Protein AF-A0A8J2NRY0-F1 (afdb_monomer)

Foldseek 3Di:
DDWDDQLPLDDPPDDGWGKDWDAFPDDDDPQPPDHAIEIETEDAALVVDDPVSVLCSQLVVPGQKYKYKHQYHDDDPVNPSPPPDPPDPPDSDMDIWMYHNHGTDPDDDRNVRRHVVVVLVVVCVVVVDCPSDPPDPDD

pLDDT: mean 74.27, std 20.14, range [30.81, 97.81]

Secondary structure (DSSP, 8-state):
--B----TTS-TTSPPPPEEEEEES--STT-TT-SEEEEEEE-SBGGGS-HHHHHHHHHHHTSSEEEEEESBSS--TT---PPTTSS--S----EEEEE-SSSEES--HHHHHHHHHHHHHHHHHHHT-SSS-------

Sequence (139 aa):
MRTIIENQFLKKSEKPFPTFVVDAFTTGDNLAYTGNPAGVVFMNYDDEIPDETKQKIATSVKLSQTAFVAWDWTKPEDGDCREPGVDDRKTLKRTIRWYSPTHEFNLCGHATVGSVKSLLKYYQDKTNTNDLVVENIEF

Structure (mmCIF, N/CA/C/O backbone):
data_AF-A0A8J2NRY0-F1
#
_entry.id   AF-A0A8J2NRY0-F1
#
loop_
_atom_site.group_PDB
_atom_site.id
_atom_site.type_symbol
_atom_site.label_atom_id
_atom_site.label_alt_id
_atom_site.label_comp_id
_atom_site.label_asym_id
_atom_site.label_entity_id
_atom_site.label_seq_id
_atom_site.pdbx_PDB_ins_code
_atom_site.Cartn_x
_atom_site.Cartn_y
_atom_site.Cartn_z
_atom_site.occupancy
_atom_site.B_iso_or_equiv
_atom_site.auth_seq_id
_atom_site.auth_comp_id
_atom_site.auth_asym_id
_atom_site.auth_atom_id
_atom_site.pdbx_PDB_model_num
ATOM 1 N N . MET A 1 1 ? -5.527 5.623 -17.067 1.00 38.38 1 MET A N 1
ATOM 2 C CA . MET A 1 1 ? -5.670 5.108 -15.686 1.00 38.38 1 MET A CA 1
ATOM 3 C C . MET A 1 1 ? -6.917 4.237 -15.631 1.00 38.38 1 MET A C 1
ATOM 5 O O . MET A 1 1 ? -7.974 4.721 -16.017 1.00 38.38 1 MET A O 1
ATOM 9 N N . ARG A 1 2 ? -6.805 2.955 -15.266 1.00 30.81 2 ARG A N 1
ATOM 10 C CA . ARG A 1 2 ? -7.981 2.098 -15.039 1.00 30.81 2 ARG A CA 1
ATOM 11 C C . ARG A 1 2 ? -8.347 2.188 -13.561 1.00 30.81 2 ARG A C 1
ATOM 13 O O . ARG A 1 2 ? -7.503 1.910 -12.717 1.00 30.81 2 ARG A O 1
ATOM 20 N N . THR A 1 3 ? -9.578 2.582 -13.272 1.00 37.00 3 THR A N 1
ATOM 21 C CA . THR A 1 3 ? -10.137 2.573 -11.919 1.00 37.00 3 THR A CA 1
ATOM 22 C C . THR A 1 3 ? -11.090 1.387 -11.822 1.00 37.00 3 THR A C 1
ATOM 24 O O . THR A 1 3 ? -11.834 1.134 -12.767 1.00 37.00 3 THR A O 1
ATOM 27 N N . ILE A 1 4 ? -11.089 0.727 -10.661 1.00 35.97 4 ILE A N 1
ATOM 28 C CA . ILE A 1 4 ? -11.959 -0.386 -10.241 1.00 35.97 4 ILE A CA 1
ATOM 29 C C . ILE A 1 4 ? -11.418 -1.782 -10.608 1.00 35.97 4 ILE A C 1
ATOM 31 O O . ILE A 1 4 ? -11.680 -2.332 -11.674 1.00 35.97 4 ILE A O 1
ATOM 35 N N . ILE A 1 5 ? -10.710 -2.385 -9.648 1.00 41.41 5 ILE A N 1
ATOM 36 C CA . ILE A 1 5 ? -10.763 -3.832 -9.410 1.00 41.41 5 ILE A CA 1
ATOM 37 C C . ILE A 1 5 ? -11.719 -3.998 -8.226 1.00 41.41 5 ILE A C 1
ATOM 39 O O . ILE A 1 5 ? -11.434 -3.500 -7.138 1.00 41.41 5 ILE A O 1
ATOM 43 N N . GLU A 1 6 ? -12.868 -4.643 -8.430 1.00 41.97 6 GLU A N 1
ATOM 44 C CA . GLU A 1 6 ? -13.727 -5.042 -7.314 1.00 41.97 6 GLU A 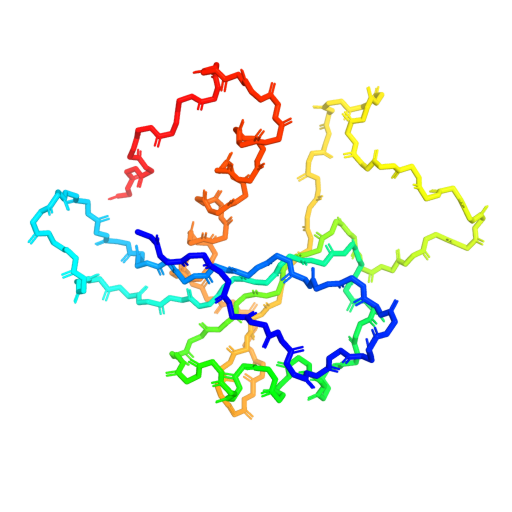CA 1
ATOM 45 C C . GLU A 1 6 ? -12.969 -6.070 -6.471 1.00 41.97 6 GLU A C 1
ATOM 47 O O . GLU A 1 6 ? -12.618 -7.157 -6.934 1.00 41.97 6 GLU A O 1
ATOM 52 N N . ASN A 1 7 ? -12.649 -5.688 -5.237 1.00 47.56 7 ASN A N 1
ATOM 53 C CA . ASN A 1 7 ? -11.840 -6.502 -4.353 1.00 47.56 7 ASN A CA 1
ATOM 54 C C . ASN A 1 7 ? -12.691 -7.664 -3.807 1.00 47.56 7 ASN A C 1
ATOM 56 O O . ASN A 1 7 ? -13.514 -7.477 -2.913 1.00 47.56 7 ASN A O 1
ATOM 60 N N . GLN A 1 8 ? -12.495 -8.868 -4.356 1.00 45.38 8 GLN A N 1
ATOM 61 C CA . GLN A 1 8 ? -13.243 -10.087 -4.003 1.00 45.38 8 GLN A CA 1
ATOM 62 C C . GLN A 1 8 ? -13.043 -10.543 -2.544 1.00 45.38 8 GLN A C 1
ATOM 64 O O . GLN A 1 8 ? -13.698 -11.484 -2.100 1.00 45.38 8 GLN A O 1
ATOM 69 N N . PHE A 1 9 ? -12.138 -9.897 -1.803 1.00 47.12 9 PHE A N 1
ATOM 70 C CA . PHE A 1 9 ? -11.822 -10.217 -0.412 1.00 47.12 9 PHE A CA 1
ATOM 71 C C . PHE A 1 9 ? -12.676 -9.461 0.616 1.00 47.12 9 PHE A C 1
ATOM 73 O O . PHE A 1 9 ? -12.563 -9.735 1.809 1.00 47.12 9 PHE A O 1
ATOM 80 N N . LEU A 1 10 ? -13.540 -8.540 0.181 1.00 48.59 10 LEU A N 1
ATOM 81 C CA . LEU A 1 10 ? -14.473 -7.838 1.063 1.00 48.59 10 LEU A CA 1
ATOM 82 C C . LEU A 1 10 ? -15.783 -8.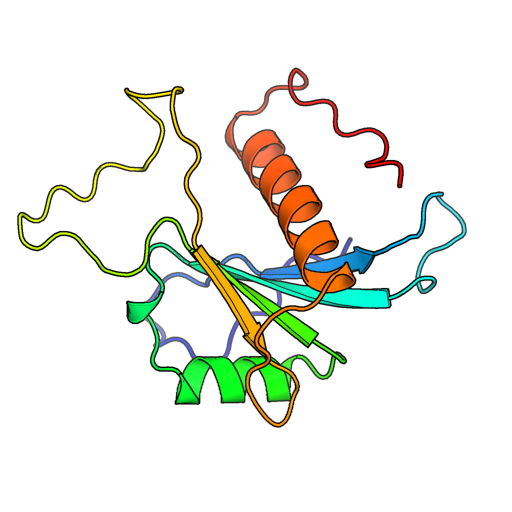608 1.209 1.00 48.59 10 LEU A C 1
ATOM 84 O O . LEU A 1 10 ? -16.292 -9.198 0.251 1.00 48.59 10 LEU A O 1
ATOM 88 N N . LYS A 1 11 ? -16.367 -8.589 2.414 1.00 47.72 11 LYS A N 1
ATOM 89 C CA . LYS A 1 11 ? -17.721 -9.124 2.599 1.00 47.72 11 LYS A CA 1
ATOM 90 C C . LYS A 1 11 ? -18.686 -8.303 1.744 1.00 47.72 11 LYS A C 1
ATOM 92 O O . LYS A 1 11 ? -18.549 -7.093 1.632 1.00 47.72 11 LYS A O 1
ATOM 97 N N . LYS A 1 12 ? -19.724 -8.947 1.201 1.00 43.19 12 LYS A N 1
ATOM 98 C CA . LYS A 1 12 ? -20.729 -8.340 0.300 1.00 43.19 12 LYS A CA 1
ATOM 99 C C . LYS A 1 12 ? -21.435 -7.085 0.871 1.00 43.19 12 LYS A C 1
ATOM 101 O O . LYS A 1 12 ? -22.111 -6.385 0.127 1.00 43.19 12 LYS A O 1
ATOM 106 N N . SER A 1 13 ? -21.308 -6.825 2.176 1.00 37.75 13 SER A N 1
ATOM 107 C CA . SER A 1 13 ? -21.852 -5.671 2.906 1.00 37.75 13 SER A CA 1
ATOM 108 C C . SER A 1 13 ? -20.847 -4.538 3.173 1.00 37.75 13 SER A C 1
ATOM 110 O O . SER A 1 13 ? -21.248 -3.498 3.691 1.00 37.75 13 SER A O 1
ATOM 112 N N . GLU A 1 14 ? -19.558 -4.723 2.885 1.00 57.53 14 GLU A N 1
ATOM 113 C CA . GLU A 1 14 ? -18.502 -3.735 3.135 1.00 57.53 14 GLU A CA 1
ATOM 114 C C . GLU A 1 14 ? -18.227 -2.909 1.875 1.00 57.53 14 GLU A C 1
ATOM 116 O O . GLU A 1 14 ? -18.248 -3.417 0.752 1.00 57.53 14 GLU A O 1
ATOM 121 N N . LYS A 1 15 ? -17.991 -1.603 2.048 1.00 58.91 15 LYS A N 1
ATOM 122 C CA . LYS A 1 15 ? -17.664 -0.721 0.923 1.00 58.91 15 LYS A CA 1
ATOM 123 C C . LYS A 1 15 ? -16.300 -1.116 0.335 1.00 58.91 15 LYS A C 1
ATOM 125 O O . LYS A 1 15 ? -15.369 -1.336 1.107 1.00 58.91 15 LYS A O 1
ATOM 130 N N . PRO A 1 16 ? -16.150 -1.154 -1.003 1.00 70.12 16 PRO A N 1
ATOM 131 C CA . PRO A 1 16 ? -14.877 -1.467 -1.636 1.00 70.12 16 PRO A CA 1
ATOM 132 C C . PRO A 1 16 ? -13.800 -0.431 -1.298 1.00 70.12 16 PRO A C 1
ATOM 134 O O . PRO A 1 16 ? -14.052 0.772 -1.371 1.00 70.12 16 PRO A O 1
ATOM 137 N N . PHE A 1 17 ? -12.590 -0.895 -0.970 1.00 81.81 17 PHE A N 1
ATOM 138 C CA . PHE A 1 17 ? -11.427 -0.026 -0.788 1.00 81.81 17 PHE A CA 1
ATOM 139 C C . PHE A 1 17 ? -11.016 0.611 -2.125 1.00 81.81 17 PHE A C 1
ATOM 141 O O . PHE A 1 17 ? -10.785 -0.124 -3.097 1.00 81.81 17 PHE A O 1
ATOM 148 N N . PRO A 1 18 ? -10.890 1.952 -2.212 1.00 84.44 18 PRO A N 1
ATOM 149 C CA . PRO A 1 18 ? -10.396 2.605 -3.417 1.00 84.44 18 PRO A CA 1
ATOM 150 C C . PRO A 1 18 ? -9.026 2.048 -3.805 1.00 84.44 18 PRO A C 1
ATOM 152 O O . PRO A 1 18 ? -8.092 2.069 -3.007 1.00 84.44 18 PRO A O 1
ATOM 155 N N . THR A 1 19 ? -8.921 1.535 -5.029 1.00 83.81 19 THR A N 1
ATOM 156 C CA . THR A 1 19 ? -7.727 0.836 -5.511 1.00 83.81 19 THR A CA 1
ATOM 157 C C . THR A 1 19 ? -7.278 1.404 -6.849 1.00 83.81 19 THR A C 1
ATOM 159 O O . THR A 1 19 ? -8.094 1.611 -7.752 1.00 83.81 19 THR A O 1
ATOM 162 N N . PHE A 1 20 ? -5.973 1.622 -6.978 1.00 85.19 20 PHE A N 1
ATOM 163 C CA . PHE A 1 20 ? -5.327 2.195 -8.151 1.00 85.19 20 PHE A CA 1
ATOM 164 C C . PHE A 1 20 ? -4.169 1.308 -8.606 1.00 85.19 20 PHE A C 1
ATOM 166 O O . PHE A 1 20 ? -3.500 0.671 -7.794 1.00 85.19 20 PHE A O 1
ATOM 173 N N . VAL A 1 21 ? -3.914 1.306 -9.913 1.00 86.75 21 VAL A N 1
ATOM 174 C CA . VAL A 1 21 ? -2.644 0.851 -10.486 1.00 86.75 21 VAL A CA 1
ATOM 175 C C . VAL A 1 21 ? -1.952 2.075 -11.058 1.00 86.75 21 VAL A C 1
ATOM 177 O O . VAL A 1 21 ? -2.545 2.799 -11.865 1.00 86.75 21 VAL A O 1
ATOM 180 N N . VAL A 1 22 ? -0.726 2.319 -10.605 1.00 84.94 22 VAL A N 1
ATOM 181 C CA . VAL A 1 22 ? 0.069 3.479 -11.006 1.00 84.94 22 VAL A CA 1
ATOM 182 C C . VAL A 1 22 ? 1.425 3.022 -11.501 1.00 84.94 22 VAL A C 1
ATOM 184 O O . VAL A 1 22 ? 2.133 2.307 -10.798 1.00 84.94 22 VAL A O 1
ATOM 187 N N . ASP A 1 23 ? 1.790 3.491 -12.686 1.00 86.12 23 ASP A N 1
ATOM 188 C CA . ASP A 1 23 ? 3.135 3.358 -13.220 1.00 86.12 23 ASP A CA 1
ATOM 189 C C . ASP A 1 23 ? 3.998 4.498 -12.668 1.00 86.12 23 ASP A C 1
ATOM 191 O O . ASP A 1 23 ? 3.756 5.675 -12.944 1.00 86.12 23 ASP A O 1
ATOM 195 N N . ALA A 1 24 ? 4.973 4.166 -11.824 1.00 86.12 24 ALA A N 1
ATOM 196 C CA . ALA A 1 24 ? 5.908 5.141 -11.271 1.00 86.12 24 ALA A CA 1
ATOM 197 C C . ALA A 1 24 ? 7.097 5.381 -12.213 1.00 86.12 24 ALA A C 1
ATOM 199 O O . ALA A 1 24 ? 7.481 4.493 -12.976 1.00 86.12 24 ALA A O 1
ATOM 200 N N . PHE A 1 25 ? 7.725 6.556 -12.085 1.00 84.25 25 PHE A N 1
ATOM 201 C CA . PHE A 1 25 ? 8.896 6.983 -12.867 1.00 84.25 25 PHE A CA 1
ATOM 202 C C . PHE A 1 25 ? 8.657 7.028 -14.386 1.00 84.25 25 PHE A C 1
ATOM 204 O O . PHE A 1 25 ? 9.551 6.730 -15.175 1.00 84.25 25 PHE A O 1
ATOM 211 N N . THR A 1 26 ? 7.441 7.390 -14.799 1.00 79.88 26 THR A N 1
ATOM 212 C CA . THR A 1 26 ? 7.090 7.622 -16.204 1.00 79.88 26 THR A CA 1
ATOM 213 C C . THR A 1 26 ? 6.162 8.829 -16.342 1.00 79.88 26 THR A C 1
ATOM 215 O O . THR A 1 26 ? 5.323 9.077 -15.470 1.00 79.88 26 THR A O 1
ATOM 218 N N . THR A 1 27 ? 6.319 9.595 -17.423 1.00 67.00 27 THR A N 1
ATOM 219 C CA . THR A 1 27 ? 5.507 10.777 -17.747 1.00 67.00 27 THR A CA 1
ATOM 220 C C . THR A 1 27 ? 5.274 10.863 -19.261 1.00 67.00 27 THR A C 1
ATOM 222 O O . THR A 1 27 ? 6.209 10.739 -20.045 1.00 67.00 27 THR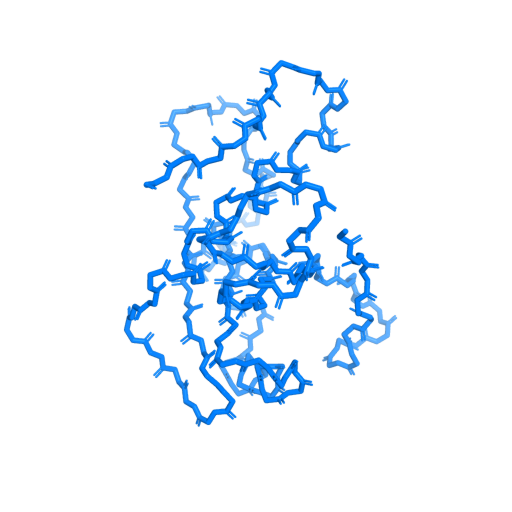 A O 1
ATOM 225 N N . GLY A 1 28 ? 4.025 11.081 -19.695 1.00 61.50 28 GLY A N 1
ATOM 226 C CA . GLY A 1 28 ? 3.678 11.360 -21.099 1.00 61.50 28 GLY A CA 1
ATOM 227 C C . GLY A 1 28 ? 2.603 10.452 -21.712 1.00 61.50 28 GLY A C 1
ATOM 228 O O . GLY A 1 28 ? 2.462 9.280 -21.363 1.00 61.50 28 GLY A O 1
ATOM 229 N N . ASP A 1 29 ? 1.863 11.001 -22.677 1.00 58.81 29 ASP A N 1
ATOM 230 C CA . ASP A 1 29 ? 0.654 10.392 -23.261 1.00 58.81 29 ASP A CA 1
ATOM 231 C C . ASP A 1 29 ? 0.927 9.138 -24.119 1.00 58.81 29 ASP A C 1
ATOM 233 O O . ASP A 1 29 ? 0.027 8.333 -24.353 1.00 58.81 29 ASP A O 1
ATOM 237 N N . ASN A 1 30 ? 2.182 8.933 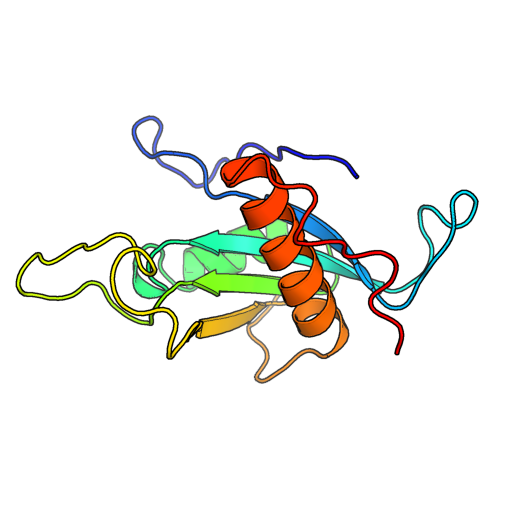-24.537 1.00 56.00 30 ASN A N 1
ATOM 238 C CA . ASN A 1 30 ? 2.627 7.808 -25.374 1.00 56.00 30 ASN A CA 1
ATOM 239 C C . ASN A 1 30 ? 3.461 6.757 -24.617 1.00 56.00 30 ASN A C 1
ATOM 241 O O . ASN A 1 30 ? 4.042 5.871 -25.242 1.00 56.00 30 ASN A O 1
ATOM 245 N N . LEU A 1 31 ? 3.537 6.848 -23.286 1.00 57.72 31 LEU A N 1
ATOM 246 C CA . LEU A 1 31 ? 4.358 5.972 -22.440 1.00 57.72 31 LEU A CA 1
ATOM 247 C C . LEU A 1 31 ? 3.530 5.069 -21.514 1.00 57.72 31 LEU A C 1
ATOM 249 O O . LEU A 1 31 ? 4.055 4.528 -20.538 1.00 57.72 31 LEU A O 1
ATOM 253 N N . ALA A 1 32 ? 2.245 4.868 -21.827 1.00 57.69 32 ALA A N 1
ATOM 254 C CA . ALA A 1 32 ? 1.439 3.848 -21.163 1.00 57.69 32 ALA A CA 1
ATOM 255 C C . ALA A 1 32 ? 2.200 2.509 -21.164 1.00 57.69 32 ALA A C 1
ATOM 257 O O . ALA A 1 32 ? 2.764 2.126 -22.189 1.00 57.69 32 ALA A O 1
ATOM 258 N N . TYR A 1 33 ? 2.212 1.810 -20.023 1.00 62.28 33 TYR A N 1
ATOM 259 C CA . TYR A 1 33 ? 2.940 0.547 -19.819 1.00 62.28 33 TYR A CA 1
ATOM 260 C C . TYR A 1 33 ? 4.475 0.657 -19.734 1.00 62.28 33 TYR A C 1
ATOM 262 O O . TYR A 1 33 ? 5.173 -0.339 -19.929 1.00 62.28 33 TYR A O 1
ATOM 270 N N . THR A 1 34 ? 5.015 1.838 -19.431 1.00 73.38 34 THR A N 1
ATOM 271 C CA . THR A 1 34 ? 6.435 2.015 -19.070 1.00 73.38 34 THR A CA 1
ATOM 272 C C . THR A 1 34 ? 6.587 2.379 -17.591 1.00 73.38 34 THR A C 1
ATOM 274 O O . THR A 1 34 ? 5.609 2.706 -16.930 1.00 73.38 34 THR A O 1
ATOM 277 N N . GLY A 1 35 ? 7.809 2.327 -17.055 1.00 83.19 35 GLY A N 1
ATOM 278 C CA . GLY A 1 35 ? 8.065 2.576 -15.634 1.00 83.19 35 GLY A CA 1
ATOM 279 C C . GLY A 1 35 ? 7.818 1.344 -14.760 1.00 83.19 35 GLY A C 1
ATOM 280 O O . GLY A 1 35 ? 7.911 0.209 -15.228 1.00 83.19 35 GLY A O 1
ATOM 281 N N . ASN A 1 36 ? 7.544 1.575 -13.474 1.00 87.62 36 ASN A N 1
ATOM 282 C CA . ASN A 1 36 ? 7.367 0.516 -12.478 1.00 87.62 36 ASN A CA 1
ATOM 283 C C . ASN A 1 36 ? 5.929 0.508 -11.936 1.00 87.62 36 ASN A C 1
ATOM 285 O O . ASN A 1 36 ? 5.601 1.367 -11.107 1.00 87.62 36 ASN A O 1
ATOM 289 N N . PRO A 1 37 ? 5.078 -0.445 -12.359 1.00 88.94 37 PRO A N 1
ATOM 290 C CA . PRO A 1 37 ? 3.703 -0.521 -11.892 1.00 88.94 37 PRO A CA 1
ATOM 291 C C . PRO A 1 37 ? 3.640 -0.882 -10.406 1.00 88.94 37 PRO A C 1
ATOM 293 O O . PRO A 1 37 ? 4.334 -1.781 -9.927 1.00 88.94 37 PRO A O 1
ATOM 296 N N . ALA A 1 38 ? 2.754 -0.212 -9.679 1.00 89.69 38 ALA A N 1
ATOM 297 C CA . ALA A 1 38 ? 2.431 -0.516 -8.294 1.00 89.69 38 ALA A CA 1
ATOM 298 C C . ALA A 1 38 ? 0.917 -0.495 -8.070 1.00 89.69 38 ALA A C 1
ATOM 300 O O . ALA A 1 38 ? 0.204 0.366 -8.595 1.00 89.69 38 ALA A O 1
ATOM 301 N N . GLY A 1 39 ? 0.436 -1.436 -7.259 1.00 90.94 39 GLY A N 1
ATOM 302 C CA . GLY A 1 39 ? -0.910 -1.370 -6.699 1.00 90.94 39 GLY A CA 1
ATOM 303 C C . GLY A 1 39 ? -0.944 -0.380 -5.537 1.00 90.94 39 GLY A C 1
ATOM 304 O O . GLY A 1 39 ? 0.005 -0.317 -4.757 1.00 90.94 39 GLY A O 1
ATOM 305 N N . VAL A 1 40 ? -2.026 0.377 -5.393 1.00 91.31 40 VAL A N 1
ATOM 306 C CA . VAL A 1 40 ? -2.263 1.264 -4.246 1.00 91.31 40 VAL A CA 1
ATOM 307 C C . VAL A 1 40 ? -3.683 1.037 -3.750 1.00 91.31 40 VAL A C 1
ATOM 309 O O . VAL A 1 40 ? -4.627 1.185 -4.524 1.00 91.31 40 VAL A O 1
ATOM 312 N N . VAL A 1 41 ? -3.838 0.690 -2.476 1.00 91.69 41 VAL A N 1
ATOM 313 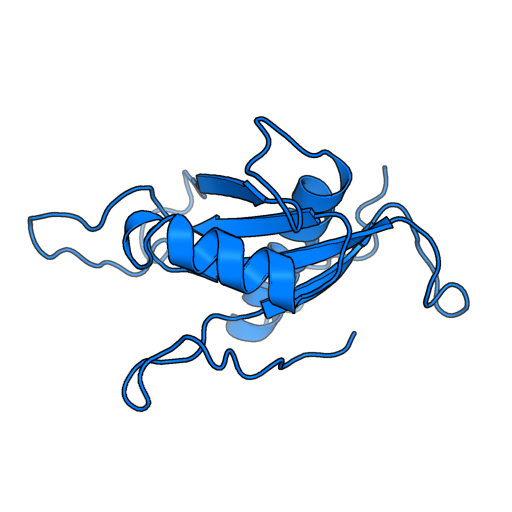C CA . VAL A 1 41 ? -5.127 0.437 -1.820 1.00 91.69 41 VAL A CA 1
ATOM 314 C C . VAL A 1 41 ? -5.305 1.447 -0.693 1.00 91.69 41 VAL A C 1
ATOM 316 O O . VAL A 1 41 ? -4.460 1.521 0.197 1.00 91.69 41 VAL A O 1
ATOM 319 N N . PHE A 1 42 ? -6.397 2.211 -0.715 1.00 89.81 42 PHE A N 1
ATOM 320 C CA . PHE A 1 42 ? -6.744 3.137 0.362 1.00 89.81 42 PHE A CA 1
ATOM 321 C C . PHE A 1 42 ? -7.721 2.509 1.349 1.00 89.81 42 PHE A C 1
ATOM 323 O O . PHE A 1 42 ? -8.760 1.987 0.952 1.00 89.81 42 PHE A O 1
ATOM 330 N N . MET A 1 43 ? -7.407 2.629 2.634 1.00 89.19 43 MET A N 1
ATOM 331 C CA . MET A 1 43 ? -8.202 2.132 3.763 1.00 89.19 43 MET A CA 1
ATOM 332 C C . MET A 1 43 ? -8.417 3.266 4.764 1.00 89.19 43 MET A C 1
ATOM 334 O O . MET A 1 43 ? -7.726 4.292 4.667 1.00 89.19 43 MET A O 1
ATOM 338 N N . ASN A 1 44 ? -9.342 3.123 5.723 1.00 85.50 44 ASN A N 1
ATOM 339 C CA . ASN A 1 44 ? -9.407 4.141 6.769 1.00 85.50 44 ASN A CA 1
ATOM 340 C C . ASN A 1 44 ? -8.349 3.905 7.842 1.00 85.50 44 ASN A C 1
ATOM 342 O O . ASN A 1 44 ? -7.607 4.831 8.165 1.00 85.50 44 ASN A O 1
ATOM 346 N N . TYR A 1 45 ? -8.231 2.669 8.318 1.00 88.81 45 TYR A N 1
ATOM 347 C CA . TYR A 1 45 ? -7.239 2.268 9.316 1.00 88.81 45 TYR A CA 1
ATOM 348 C C . TYR A 1 45 ? -6.483 1.023 8.840 1.00 88.81 45 TYR A C 1
ATOM 350 O O . TYR A 1 45 ? -7.033 0.215 8.089 1.00 88.81 45 TYR A O 1
ATOM 358 N N . ASP A 1 46 ? -5.211 0.878 9.222 1.00 91.75 46 ASP A N 1
ATOM 359 C CA . ASP A 1 46 ? -4.406 -0.286 8.813 1.00 91.75 46 ASP A CA 1
ATOM 360 C C . ASP A 1 46 ? -4.974 -1.599 9.370 1.00 91.75 46 ASP A C 1
ATOM 362 O O . ASP A 1 46 ? -4.952 -2.627 8.691 1.00 91.75 46 ASP A O 1
ATOM 366 N N . ASP A 1 47 ? -5.523 -1.558 10.581 1.00 90.25 47 ASP A N 1
ATOM 367 C CA . ASP A 1 47 ? -6.117 -2.706 11.264 1.00 90.25 47 ASP A CA 1
ATOM 368 C C . ASP A 1 47 ? -7.518 -3.100 10.757 1.00 90.25 47 ASP A C 1
ATOM 370 O O . ASP A 1 47 ? -8.040 -4.134 11.179 1.00 90.25 47 ASP A O 1
ATOM 374 N N . GLU A 1 48 ? -8.110 -2.356 9.808 1.00 88.19 48 GLU A N 1
ATOM 375 C CA . GLU A 1 48 ? -9.404 -2.720 9.202 1.00 88.19 48 GLU A CA 1
ATOM 376 C C . GLU A 1 48 ? -9.343 -4.068 8.477 1.00 88.19 48 GLU A C 1
ATOM 378 O O . GLU A 1 48 ? -10.351 -4.777 8.407 1.00 88.19 48 GLU A O 1
ATOM 383 N N . ILE A 1 49 ? -8.170 -4.437 7.947 1.00 90.00 49 ILE A N 1
ATOM 384 C CA . ILE A 1 49 ? -7.933 -5.765 7.382 1.00 90.00 49 ILE A CA 1
ATOM 385 C C . ILE A 1 49 ? -6.675 -6.420 7.967 1.00 90.00 49 ILE A C 1
ATOM 387 O O . ILE A 1 49 ? -5.627 -5.776 8.073 1.00 90.00 49 ILE A O 1
ATOM 391 N N . PRO A 1 50 ? -6.735 -7.729 8.284 1.00 93.88 50 PRO A N 1
ATOM 392 C CA . PRO A 1 50 ? -5.569 -8.475 8.737 1.00 93.88 50 PRO A CA 1
ATOM 393 C C . PRO A 1 50 ? -4.459 -8.528 7.686 1.00 93.88 50 PRO A C 1
ATOM 395 O O . PRO A 1 50 ? -4.719 -8.533 6.480 1.00 93.88 50 PRO A O 1
ATOM 398 N N . ASP A 1 51 ? -3.223 -8.695 8.147 1.00 95.62 51 ASP A N 1
ATOM 399 C CA . ASP A 1 51 ? -2.037 -8.785 7.286 1.00 95.62 51 ASP A CA 1
ATOM 400 C C . ASP A 1 51 ? -2.105 -9.956 6.299 1.00 95.62 51 ASP A C 1
ATOM 402 O O . ASP A 1 51 ? -1.687 -9.831 5.150 1.00 95.62 51 ASP A O 1
ATOM 406 N N . GLU A 1 52 ? -2.729 -11.070 6.687 1.00 95.50 52 GLU A N 1
ATOM 407 C CA . GLU A 1 52 ? -2.988 -12.193 5.778 1.00 95.50 52 GLU A CA 1
ATOM 408 C C . GLU A 1 52 ? -3.883 -11.775 4.597 1.00 95.50 52 GLU A C 1
ATOM 410 O O . GLU A 1 52 ? -3.664 -12.185 3.455 1.00 95.50 52 GLU A O 1
ATOM 415 N N . THR A 1 53 ? -4.881 -10.927 4.850 1.00 93.31 53 THR A N 1
ATOM 416 C CA . THR A 1 53 ? -5.764 -10.392 3.808 1.00 93.31 53 THR A CA 1
ATOM 417 C C . THR A 1 53 ? -5.014 -9.401 2.923 1.00 93.31 53 THR A C 1
ATOM 419 O O . THR A 1 53 ? -5.134 -9.488 1.700 1.00 93.31 53 THR A O 1
ATOM 422 N N . LYS A 1 54 ? -4.181 -8.522 3.502 1.00 94.56 54 LYS A N 1
ATOM 423 C CA . LYS A 1 54 ? -3.285 -7.633 2.734 1.00 94.56 54 LYS A CA 1
ATOM 424 C C . LYS A 1 54 ? -2.377 -8.445 1.806 1.00 94.56 54 LYS A C 1
ATOM 426 O O . LYS A 1 54 ? -2.281 -8.147 0.615 1.00 94.56 54 LYS A O 1
ATOM 431 N N . GLN A 1 55 ? -1.799 -9.534 2.312 1.00 96.38 55 GLN A N 1
ATOM 432 C CA . GLN A 1 55 ? -0.959 -10.434 1.529 1.00 96.38 55 GLN A CA 1
ATOM 433 C C . GLN A 1 55 ? -1.737 -11.100 0.386 1.00 96.38 55 GLN A C 1
ATOM 435 O O . GLN A 1 55 ? -1.275 -11.068 -0.753 1.00 96.38 55 GLN A O 1
ATOM 440 N N . LYS A 1 56 ? -2.936 -11.640 0.649 1.00 93.06 56 LYS A N 1
ATOM 441 C CA . LYS A 1 56 ? -3.801 -12.237 -0.391 1.00 93.06 56 LYS A CA 1
ATOM 442 C C . LYS A 1 56 ? -4.167 -11.231 -1.481 1.00 93.06 56 LYS A C 1
ATOM 444 O O . LYS A 1 56 ? -4.123 -11.570 -2.666 1.00 93.06 56 LYS A O 1
ATOM 449 N N . ILE A 1 57 ? -4.474 -9.992 -1.095 1.00 89.19 57 ILE A N 1
ATOM 450 C CA . ILE A 1 57 ? -4.731 -8.899 -2.037 1.00 89.19 57 ILE A CA 1
ATOM 451 C C . ILE A 1 57 ? -3.480 -8.644 -2.885 1.00 89.19 57 ILE A C 1
ATOM 453 O O . ILE A 1 57 ? -3.579 -8.697 -4.111 1.00 89.19 57 ILE A O 1
ATOM 457 N N . ALA A 1 58 ? -2.307 -8.457 -2.276 1.00 91.50 58 ALA A N 1
ATOM 458 C CA . ALA A 1 58 ? -1.058 -8.212 -3.002 1.00 91.50 58 ALA A CA 1
ATOM 459 C C . ALA A 1 58 ? -0.708 -9.352 -3.978 1.00 91.50 58 ALA A C 1
ATOM 461 O O . ALA A 1 58 ? -0.307 -9.098 -5.116 1.00 91.50 58 ALA A O 1
ATOM 462 N N . THR A 1 59 ? -0.939 -10.608 -3.585 1.00 89.81 59 THR A N 1
ATOM 463 C CA . THR A 1 59 ? -0.798 -11.773 -4.471 1.00 89.81 59 THR A CA 1
ATOM 464 C C . THR A 1 59 ? -1.778 -11.719 -5.648 1.00 89.81 59 THR A C 1
ATOM 466 O O . THR A 1 59 ? -1.402 -12.016 -6.783 1.00 89.81 59 THR A O 1
ATOM 469 N N . SER A 1 60 ? -3.030 -11.317 -5.408 1.00 85.94 60 SER A N 1
ATOM 470 C CA . SER A 1 60 ? -4.077 -11.252 -6.440 1.00 85.94 60 SER A CA 1
ATOM 471 C C . SER A 1 60 ? -3.880 -10.119 -7.454 1.00 85.94 60 SER A C 1
ATOM 473 O O . SER A 1 60 ? -4.215 -10.290 -8.627 1.00 85.94 60 SER A O 1
ATOM 475 N N . VAL A 1 61 ? -3.297 -8.994 -7.018 1.00 81.62 61 VAL A N 1
ATOM 476 C CA . VAL A 1 61 ? -2.995 -7.824 -7.858 1.00 81.62 61 VAL A CA 1
ATOM 477 C C . VAL A 1 61 ? -1.916 -8.157 -8.898 1.00 81.62 61 VAL A C 1
ATOM 479 O O . VAL A 1 61 ? -1.914 -7.565 -9.975 1.00 81.62 61 VAL A O 1
ATOM 482 N N . LYS A 1 62 ? -1.048 -9.147 -8.623 1.00 86.00 62 LYS A N 1
ATOM 483 C CA . LYS A 1 62 ? -0.009 -9.662 -9.543 1.00 86.00 62 LYS A CA 1
ATOM 484 C C . LYS A 1 62 ? 0.956 -8.587 -10.063 1.00 86.00 62 LYS A C 1
ATOM 486 O O . LYS A 1 62 ? 1.491 -8.706 -11.162 1.00 86.00 62 LYS A O 1
ATOM 491 N N . LEU A 1 63 ? 1.194 -7.555 -9.259 1.00 87.69 63 LEU A N 1
ATOM 492 C CA . LEU A 1 63 ? 2.240 -6.560 -9.481 1.00 87.69 63 LEU A CA 1
ATOM 493 C C . LEU A 1 63 ? 3.423 -6.841 -8.560 1.00 87.69 63 LEU A C 1
ATOM 495 O O . LEU A 1 63 ? 3.296 -7.582 -7.585 1.00 87.69 63 LEU A O 1
ATOM 499 N N . SER A 1 64 ? 4.576 -6.247 -8.860 1.00 90.06 64 SER A N 1
ATOM 500 C CA . SER A 1 64 ? 5.778 -6.441 -8.052 1.00 90.06 64 SER A CA 1
ATOM 501 C C . SER A 1 64 ? 5.558 -5.982 -6.605 1.00 90.06 64 SER A C 1
ATOM 503 O O . SER A 1 64 ? 6.002 -6.659 -5.675 1.00 90.06 64 SER A O 1
ATOM 505 N N . GLN A 1 65 ? 4.831 -4.873 -6.408 1.00 94.56 65 GLN A N 1
ATOM 506 C CA . GLN A 1 65 ? 4.462 -4.353 -5.093 1.00 94.56 65 GLN A CA 1
ATOM 507 C C . GLN A 1 65 ? 3.062 -3.726 -5.081 1.00 94.56 65 GLN A C 1
ATOM 509 O O . GLN A 1 65 ? 2.600 -3.130 -6.056 1.00 94.56 65 GLN A O 1
ATOM 514 N N . THR A 1 66 ? 2.412 -3.838 -3.926 1.00 94.81 66 THR A N 1
ATOM 515 C CA . THR A 1 66 ? 1.156 -3.179 -3.566 1.00 94.81 66 THR A CA 1
ATOM 516 C C . THR A 1 66 ? 1.369 -2.386 -2.278 1.00 94.81 66 THR A C 1
ATOM 518 O O . THR A 1 66 ? 1.838 -2.937 -1.283 1.00 94.81 66 THR A O 1
ATOM 521 N N . ALA A 1 67 ? 1.043 -1.096 -2.297 1.00 96.50 67 ALA A N 1
ATOM 522 C CA . ALA A 1 67 ? 1.021 -0.235 -1.125 1.00 96.50 67 ALA A CA 1
ATOM 523 C C . ALA A 1 67 ? -0.386 -0.189 -0.519 1.00 96.50 67 ALA A C 1
ATOM 525 O O . ALA A 1 67 ? -1.365 0.071 -1.219 1.00 96.50 67 ALA A O 1
ATOM 526 N N . PHE A 1 68 ? -0.471 -0.395 0.787 1.00 95.38 68 PHE A N 1
ATOM 527 C CA . PHE A 1 68 ? -1.678 -0.192 1.578 1.00 95.38 68 PHE A CA 1
ATOM 528 C C . PHE A 1 68 ? -1.523 1.122 2.326 1.00 95.38 68 PHE A C 1
ATOM 530 O O . PHE A 1 68 ? -0.617 1.247 3.145 1.00 95.38 68 PHE A O 1
ATOM 537 N N . VAL A 1 69 ? -2.364 2.102 2.004 1.00 93.50 69 VAL A N 1
ATOM 538 C CA . VAL A 1 69 ? -2.310 3.454 2.560 1.00 93.50 69 VAL A CA 1
ATOM 539 C C . VAL A 1 69 ? -3.541 3.675 3.425 1.00 93.50 69 VAL A C 1
ATOM 541 O O . VAL A 1 69 ? -4.665 3.640 2.922 1.00 93.50 69 VAL A O 1
ATOM 544 N N . ALA A 1 70 ? -3.339 3.944 4.709 1.00 91.12 70 ALA A N 1
ATOM 545 C CA . ALA A 1 70 ? -4.422 4.243 5.638 1.00 91.12 70 ALA A CA 1
ATOM 546 C C . ALA A 1 70 ? -4.262 5.634 6.260 1.00 91.12 70 ALA A C 1
ATOM 548 O O . ALA A 1 70 ? -3.226 6.296 6.121 1.00 91.12 70 ALA A O 1
ATOM 549 N N . TRP A 1 71 ? -5.327 6.141 6.881 1.00 85.00 71 TRP A N 1
ATOM 550 C CA . TRP A 1 71 ? -5.261 7.408 7.611 1.00 85.00 71 TRP A CA 1
ATOM 551 C C . TRP A 1 71 ? -4.449 7.273 8.889 1.00 85.00 71 TRP A C 1
ATOM 553 O O . TRP A 1 71 ? -3.577 8.098 9.144 1.00 85.00 71 TRP A O 1
ATOM 563 N N . ASP A 1 72 ? -4.693 6.211 9.648 1.00 86.38 72 ASP A N 1
ATOM 564 C CA . ASP A 1 72 ? -3.895 5.871 10.819 1.00 86.38 72 ASP A CA 1
ATOM 565 C C . ASP A 1 72 ? -3.733 4.351 10.953 1.00 86.38 72 ASP A C 1
ATOM 567 O O . ASP A 1 72 ? -4.230 3.575 10.133 1.00 86.38 72 ASP A O 1
ATOM 571 N N . TRP A 1 73 ? -2.994 3.921 11.971 1.00 88.19 73 TRP A N 1
ATOM 572 C CA . TRP A 1 73 ? -2.760 2.509 12.258 1.00 88.19 73 TRP A CA 1
ATOM 573 C C . TRP A 1 73 ? -4.023 1.814 12.756 1.00 88.19 73 TRP A C 1
ATOM 575 O O . TRP A 1 73 ? -4.352 0.739 12.267 1.00 88.19 73 TRP A O 1
ATOM 585 N N . THR A 1 74 ? -4.726 2.441 13.699 1.00 85.12 74 THR A N 1
ATOM 586 C CA . THR A 1 74 ? -5.862 1.835 14.395 1.00 85.12 74 THR A CA 1
ATOM 587 C C . THR A 1 74 ? -7.029 2.797 14.508 1.00 85.12 74 THR A C 1
ATOM 589 O O . THR A 1 74 ? -6.851 4.018 14.610 1.00 85.12 74 THR A O 1
ATOM 592 N N . LYS A 1 75 ? -8.240 2.243 14.532 1.00 80.88 75 LYS A N 1
ATOM 593 C CA . LYS A 1 75 ? -9.447 3.019 14.819 1.00 80.88 75 LYS A CA 1
ATOM 594 C C . LYS A 1 75 ? -9.406 3.579 16.256 1.00 80.88 75 LYS A C 1
ATOM 596 O O . LYS A 1 75 ? -9.058 2.832 17.169 1.00 80.88 75 LYS A O 1
ATOM 601 N N . PRO A 1 76 ? -9.786 4.851 16.495 1.00 77.62 76 PRO A N 1
ATOM 602 C CA . PRO A 1 76 ? -9.906 5.389 17.849 1.00 77.62 76 PRO A CA 1
ATOM 603 C C . PRO A 1 76 ? -10.939 4.618 18.684 1.00 77.62 76 PRO A C 1
ATOM 605 O O . PRO A 1 76 ? -12.035 4.327 18.198 1.00 77.62 76 PRO A O 1
ATOM 608 N N . GLU A 1 77 ? -10.612 4.341 19.949 1.00 75.19 77 GLU A N 1
ATOM 609 C CA . GLU A 1 77 ? -11.500 3.636 20.889 1.00 75.19 77 GLU A CA 1
ATOM 610 C C . GLU A 1 77 ? -12.771 4.440 21.196 1.00 75.19 77 GLU A C 1
ATOM 612 O O . GLU A 1 77 ? -13.867 3.883 21.249 1.00 75.19 77 GLU A O 1
ATOM 617 N N . ASP A 1 78 ? -12.640 5.766 21.286 1.00 73.75 78 ASP A N 1
ATOM 618 C CA . ASP A 1 78 ? -13.723 6.688 21.655 1.00 73.75 78 ASP A CA 1
ATOM 619 C C . ASP A 1 78 ? -14.781 6.872 20.551 1.00 73.75 78 ASP A C 1
ATOM 621 O O . ASP A 1 78 ? -15.727 7.645 20.700 1.00 73.75 78 ASP A O 1
ATOM 625 N N . GLY A 1 79 ? -14.630 6.192 19.409 1.00 60.47 79 GLY A N 1
ATOM 626 C CA . GLY A 1 79 ? -15.585 6.264 18.304 1.00 60.47 79 GLY A CA 1
ATOM 627 C C . GLY A 1 79 ? -15.623 7.619 17.593 1.00 60.47 79 GLY A C 1
ATOM 628 O O . GLY A 1 79 ? -16.457 7.801 16.704 1.00 60.47 79 GLY A O 1
ATOM 629 N N . ASP A 1 80 ? -14.708 8.535 17.925 1.00 62.91 80 ASP A N 1
ATOM 630 C CA . ASP A 1 80 ? -14.481 9.801 17.229 1.00 62.91 80 ASP A CA 1
ATOM 631 C C . ASP A 1 80 ? -13.848 9.530 15.856 1.00 62.91 80 ASP A C 1
ATOM 633 O O . ASP A 1 80 ? -12.678 9.790 15.582 1.00 62.91 80 ASP A O 1
ATOM 637 N N . CYS A 1 81 ? -14.645 8.922 14.980 1.00 56.72 81 CYS A N 1
ATOM 638 C CA . CYS A 1 81 ? -14.296 8.555 13.617 1.00 56.72 81 CYS A CA 1
ATOM 639 C C . CYS A 1 81 ? -14.355 9.798 12.721 1.00 56.72 81 CYS A C 1
ATOM 641 O O . CYS A 1 81 ? -14.955 9.731 11.644 1.00 56.72 81 CYS A O 1
ATOM 643 N N . ARG A 1 82 ? -13.833 10.954 13.175 1.00 56.53 82 ARG A N 1
ATOM 644 C CA . ARG A 1 82 ? -13.827 12.166 12.342 1.00 56.53 82 ARG A CA 1
ATOM 645 C C . ARG A 1 82 ? -13.193 11.786 11.025 1.00 56.53 82 ARG A C 1
ATOM 647 O O . ARG A 1 82 ? -12.106 11.211 11.025 1.00 56.53 82 ARG A O 1
ATOM 654 N N . GLU A 1 83 ? -13.870 12.104 9.924 1.00 52.19 83 GLU A N 1
ATOM 655 C CA . GLU A 1 83 ? -13.213 12.065 8.630 1.00 52.19 83 GLU A CA 1
ATOM 656 C C . GLU A 1 83 ? -11.965 12.948 8.749 1.00 52.19 83 GLU A C 1
ATOM 658 O O . GLU A 1 83 ? -12.075 14.144 9.045 1.00 52.19 83 GLU A O 1
ATOM 663 N N . PRO A 1 84 ? -10.767 12.370 8.618 1.00 50.72 84 PRO A N 1
ATOM 664 C CA . PRO A 1 84 ? -9.547 13.137 8.786 1.00 50.72 84 PRO A CA 1
ATOM 665 C C . PRO A 1 84 ? -9.497 14.251 7.734 1.00 50.72 84 PRO A C 1
ATOM 667 O O . PRO A 1 84 ? -9.526 13.997 6.527 1.00 50.72 84 PRO A O 1
ATOM 670 N N . GLY A 1 85 ? -9.430 15.498 8.211 1.00 49.41 85 GLY A N 1
ATOM 671 C CA . GLY A 1 85 ? -9.171 16.674 7.376 1.00 49.41 85 GLY A CA 1
ATOM 672 C C . GLY A 1 85 ? -10.262 17.744 7.280 1.00 49.41 85 GLY A C 1
ATOM 673 O O . GLY A 1 85 ? -10.103 18.639 6.453 1.00 49.41 85 GLY A O 1
ATOM 674 N N . VAL A 1 86 ? -11.330 17.721 8.088 1.00 50.28 86 VAL A N 1
ATOM 675 C CA . VAL A 1 86 ? -12.307 18.836 8.056 1.00 50.28 86 VAL A CA 1
ATOM 676 C C . VAL A 1 86 ? -11.895 20.016 8.954 1.00 50.28 86 VAL A C 1
ATOM 678 O O . VAL A 1 86 ? -12.108 21.156 8.554 1.00 50.28 86 VAL A O 1
ATOM 681 N N . ASP A 1 87 ? -11.228 19.780 10.094 1.00 48.12 87 ASP A N 1
ATOM 682 C CA . ASP A 1 87 ? -10.954 20.841 11.095 1.00 48.12 87 ASP A CA 1
ATOM 683 C C . ASP A 1 87 ? -9.453 21.147 11.333 1.00 48.12 87 ASP A C 1
ATOM 685 O O . ASP A 1 87 ? -9.080 22.167 11.908 1.00 48.12 87 ASP A O 1
ATOM 689 N N . ASP A 1 88 ? -8.556 20.295 10.831 1.00 49.56 88 ASP A N 1
ATOM 690 C CA . ASP A 1 88 ? -7.104 20.371 11.026 1.00 49.56 88 ASP A CA 1
ATOM 691 C C . ASP A 1 88 ? -6.418 20.097 9.678 1.00 49.56 88 ASP A C 1
ATOM 693 O O . ASP A 1 88 ? -6.272 18.956 9.245 1.00 49.56 88 ASP A O 1
ATOM 697 N N . ARG A 1 89 ? -6.005 21.157 8.975 1.00 50.41 89 ARG A N 1
ATOM 698 C CA . ARG A 1 89 ? -5.137 21.058 7.783 1.00 50.41 89 ARG A CA 1
ATOM 699 C C . ARG A 1 89 ? -3.644 20.967 8.141 1.00 50.41 89 ARG A C 1
ATOM 701 O O . ARG A 1 89 ? -2.802 21.158 7.266 1.00 50.41 89 ARG A O 1
ATOM 708 N N . LYS A 1 90 ? -3.285 20.767 9.412 1.00 49.19 90 LYS A N 1
ATOM 709 C CA . LYS A 1 90 ? -1.904 20.857 9.907 1.00 49.19 90 LYS A CA 1
ATOM 710 C C . LYS A 1 90 ? -1.143 19.537 9.856 1.00 49.19 90 LYS A C 1
ATOM 712 O O . LYS A 1 90 ? 0.082 19.595 9.810 1.00 49.19 90 LYS A O 1
ATOM 717 N N . THR A 1 91 ? -1.804 18.386 9.741 1.00 55.00 91 THR A N 1
ATOM 718 C CA . THR A 1 91 ? -1.085 17.116 9.527 1.00 55.00 91 THR A CA 1
ATOM 719 C C . THR A 1 91 ? -1.889 16.109 8.703 1.00 55.00 91 THR A C 1
ATOM 721 O O . THR A 1 91 ? -2.720 15.376 9.227 1.00 55.00 91 THR A O 1
ATOM 724 N N . LEU A 1 92 ? -1.582 15.994 7.404 1.00 65.88 92 LEU A N 1
ATOM 725 C CA . LEU A 1 92 ? -2.003 14.863 6.561 1.00 65.88 92 LEU A CA 1
ATOM 726 C C . LEU A 1 92 ? -1.151 13.622 6.884 1.00 65.88 92 LEU A C 1
ATOM 728 O O . LEU A 1 92 ? -0.421 13.109 6.035 1.00 65.88 92 LEU A O 1
ATOM 732 N N . LYS A 1 93 ? -1.194 13.171 8.141 1.00 78.94 93 LYS A N 1
ATOM 733 C CA . LYS A 1 93 ? -0.524 11.941 8.566 1.00 78.94 93 LYS A CA 1
ATOM 734 C C . LYS A 1 93 ? -1.176 10.760 7.846 1.00 78.94 93 LYS A C 1
ATOM 736 O O . LYS A 1 93 ? -2.398 10.691 7.742 1.00 78.94 93 LYS A O 1
ATOM 741 N N . ARG A 1 94 ? -0.341 9.859 7.331 1.00 87.00 94 ARG A N 1
ATOM 742 C CA . ARG A 1 94 ? -0.738 8.614 6.671 1.00 87.00 94 ARG A CA 1
ATOM 743 C C . ARG A 1 94 ? 0.165 7.489 7.122 1.00 87.00 94 ARG A C 1
ATOM 745 O O . ARG A 1 94 ? 1.354 7.707 7.358 1.00 87.00 94 ARG A O 1
ATOM 752 N N . THR A 1 95 ? -0.397 6.296 7.186 1.00 92.38 95 THR A N 1
ATOM 753 C CA . THR A 1 95 ? 0.366 5.063 7.353 1.00 92.38 95 THR A CA 1
ATOM 754 C C . THR A 1 95 ? 0.439 4.366 6.008 1.00 92.38 95 THR A C 1
ATOM 756 O O . THR A 1 95 ? -0.466 4.478 5.177 1.00 92.38 95 THR A O 1
ATOM 759 N N . ILE A 1 96 ? 1.564 3.709 5.755 1.00 95.38 96 ILE A N 1
ATOM 760 C CA . ILE A 1 96 ? 1.791 2.975 4.520 1.00 95.38 96 ILE A CA 1
ATOM 761 C C . ILE A 1 96 ? 2.541 1.687 4.837 1.00 95.38 96 ILE A C 1
ATOM 763 O O . ILE A 1 96 ? 3.494 1.694 5.617 1.00 95.38 96 ILE A O 1
ATOM 767 N N . ARG A 1 97 ? 2.097 0.589 4.230 1.00 97.38 97 ARG A N 1
ATOM 768 C CA . ARG A 1 97 ? 2.768 -0.714 4.268 1.00 97.38 97 ARG A CA 1
ATOM 769 C C . ARG A 1 97 ? 2.894 -1.258 2.858 1.00 97.38 97 ARG A C 1
ATOM 771 O O . ARG A 1 97 ? 2.023 -1.022 2.019 1.00 97.38 97 ARG A O 1
AT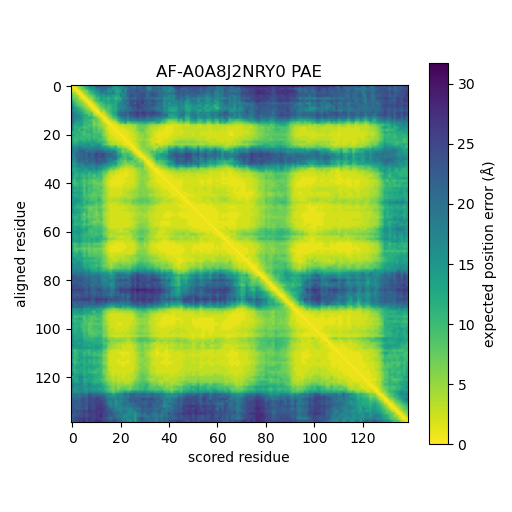OM 778 N N . TRP A 1 98 ? 3.967 -1.991 2.589 1.00 97.81 98 TRP A N 1
ATOM 779 C CA . TRP A 1 98 ? 4.286 -2.463 1.244 1.00 97.81 98 TRP A CA 1
ATOM 780 C C . TRP A 1 98 ? 4.336 -3.973 1.209 1.00 97.81 98 TRP A C 1
ATOM 782 O O . TRP A 1 98 ? 5.074 -4.591 1.962 1.00 97.81 98 TRP A O 1
ATOM 792 N N . TYR A 1 99 ? 3.603 -4.567 0.281 1.00 97.38 99 TYR A N 1
ATOM 793 C CA . TYR A 1 99 ? 3.555 -6.008 0.109 1.00 97.38 99 TYR A CA 1
ATOM 794 C C . TYR A 1 99 ? 3.971 -6.361 -1.306 1.00 97.38 99 TYR A C 1
ATOM 796 O O . TYR A 1 99 ? 3.497 -5.771 -2.274 1.00 97.38 99 TYR A O 1
ATOM 804 N N . SER A 1 100 ? 4.838 -7.353 -1.432 1.00 95.62 100 SER A N 1
ATOM 805 C CA . SER A 1 100 ? 4.976 -8.106 -2.675 1.00 95.62 100 SER A CA 1
ATOM 806 C C . SER A 1 100 ? 3.942 -9.232 -2.720 1.00 95.62 100 SER A C 1
ATOM 808 O O . SER A 1 100 ? 3.258 -9.478 -1.722 1.00 95.62 100 SER A O 1
ATOM 810 N N . PRO A 1 101 ? 3.848 -9.987 -3.827 1.00 95.38 101 PRO A N 1
ATOM 811 C CA . PRO A 1 101 ? 2.985 -11.161 -3.890 1.00 95.38 101 PRO A CA 1
ATOM 812 C C . PRO A 1 101 ? 3.286 -12.247 -2.851 1.00 95.38 101 PRO A C 1
ATOM 814 O O . PRO A 1 101 ? 2.464 -13.147 -2.697 1.00 95.38 101 PRO A O 1
ATOM 817 N N . THR A 1 102 ? 4.434 -12.197 -2.168 1.00 95.75 102 THR A N 1
ATOM 818 C CA . THR A 1 102 ? 4.882 -13.267 -1.264 1.00 95.75 102 THR A CA 1
ATOM 819 C C . THR A 1 102 ? 5.120 -12.835 0.178 1.00 95.75 102 THR A C 1
ATOM 821 O O . THR A 1 102 ? 5.047 -13.684 1.060 1.00 95.75 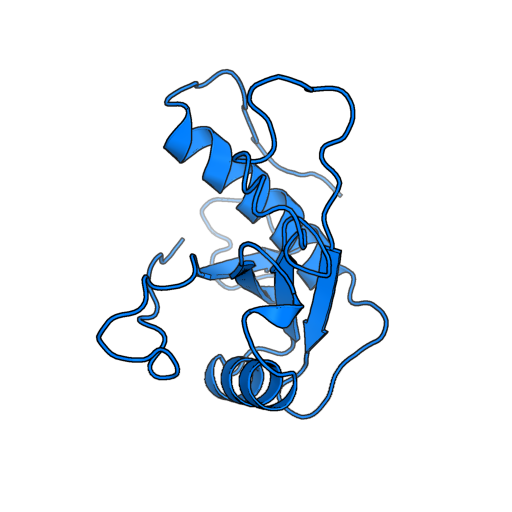102 THR A O 1
ATOM 824 N N . HIS A 1 103 ? 5.446 -11.566 0.432 1.00 96.19 103 HIS A N 1
ATOM 825 C CA . HIS A 1 103 ? 5.707 -11.061 1.784 1.00 96.19 103 HIS A CA 1
ATOM 826 C C . HIS A 1 103 ? 5.632 -9.527 1.856 1.00 96.19 103 HIS A C 1
ATOM 828 O O . HIS A 1 103 ? 5.711 -8.832 0.835 1.00 96.19 103 HIS A O 1
ATOM 834 N N . GLU A 1 104 ? 5.595 -9.001 3.078 1.00 97.44 104 GLU A N 1
ATOM 835 C CA . GLU A 1 104 ? 5.747 -7.577 3.382 1.00 97.44 104 GLU A CA 1
ATOM 836 C C . GLU A 1 104 ? 7.203 -7.092 3.228 1.00 97.44 104 GLU A C 1
ATOM 838 O O . GLU A 1 104 ? 8.156 -7.833 3.466 1.00 97.44 104 GLU A O 1
ATOM 843 N N . PHE A 1 105 ? 7.380 -5.836 2.825 1.00 93.44 105 PHE A N 1
ATOM 844 C CA . PHE A 1 105 ? 8.649 -5.122 2.744 1.00 93.44 105 PHE A CA 1
ATOM 845 C C . PHE A 1 105 ? 8.664 -3.926 3.701 1.00 93.44 105 PHE A C 1
ATOM 847 O O . PHE A 1 105 ? 7.654 -3.254 3.890 1.00 93.44 105 PHE A O 1
ATOM 854 N N . ASN A 1 106 ? 9.855 -3.587 4.201 1.00 92.44 106 ASN A N 1
ATOM 855 C CA . ASN A 1 106 ? 10.043 -2.426 5.077 1.00 92.44 106 ASN A CA 1
ATOM 856 C C . ASN A 1 106 ? 9.828 -1.083 4.359 1.00 92.44 106 ASN A C 1
ATOM 858 O O . ASN A 1 106 ? 9.436 -0.114 5.000 1.00 92.44 106 ASN A O 1
ATOM 862 N N . LEU A 1 107 ? 10.138 -1.005 3.057 1.00 93.12 107 LEU A N 1
ATOM 863 C CA . LEU A 1 107 ? 9.969 0.191 2.225 1.00 93.12 107 LEU A CA 1
ATOM 864 C C . LEU A 1 107 ? 10.059 -0.164 0.735 1.00 93.12 107 LEU A C 1
ATOM 866 O O . LEU A 1 107 ? 10.868 -1.003 0.339 1.00 93.12 107 LEU A O 1
ATOM 870 N N . CYS A 1 108 ? 9.282 0.522 -0.107 1.00 93.44 108 CYS A N 1
ATOM 871 C CA . CYS A 1 108 ? 9.384 0.426 -1.562 1.00 93.44 108 CYS A CA 1
ATOM 872 C C . CYS A 1 108 ? 9.214 1.806 -2.223 1.00 93.44 108 CYS A C 1
ATOM 874 O O . CYS A 1 108 ? 8.144 2.406 -2.155 1.00 93.44 108 CYS A O 1
ATOM 876 N N . GLY A 1 109 ? 10.262 2.310 -2.887 1.00 92.75 109 GLY A N 1
ATOM 877 C CA . GLY A 1 109 ? 10.284 3.672 -3.438 1.00 92.75 109 GLY A CA 1
ATOM 878 C C . GLY A 1 109 ? 9.194 3.949 -4.480 1.00 92.75 109 GLY A C 1
ATOM 879 O O . GLY A 1 109 ? 8.436 4.905 -4.337 1.00 92.75 109 GLY A O 1
ATOM 880 N N . HIS A 1 110 ? 9.062 3.094 -5.500 1.00 91.06 110 HIS A N 1
ATOM 881 C CA . HIS A 1 110 ? 8.101 3.317 -6.589 1.00 91.06 110 HIS A CA 1
ATOM 882 C C . HIS A 1 110 ? 6.639 3.238 -6.121 1.00 91.06 110 HIS A C 1
ATOM 884 O O . HIS A 1 110 ? 5.814 4.052 -6.529 1.00 91.06 110 HIS A O 1
ATOM 890 N N . ALA A 1 111 ? 6.320 2.318 -5.207 1.00 92.19 111 ALA A N 1
ATOM 891 C CA . ALA A 1 111 ? 4.984 2.211 -4.629 1.00 92.19 111 ALA A CA 1
ATOM 892 C C . ALA A 1 111 ? 4.648 3.397 -3.702 1.00 92.19 111 ALA A C 1
ATOM 894 O O . ALA A 1 111 ? 3.505 3.853 -3.680 1.00 92.19 111 ALA A O 1
ATOM 895 N N . THR A 1 112 ? 5.634 3.955 -2.989 1.00 94.38 112 THR A N 1
ATOM 896 C CA . THR A 1 112 ? 5.466 5.201 -2.215 1.00 94.38 112 THR A CA 1
ATOM 897 C C . THR A 1 112 ? 5.152 6.385 -3.124 1.00 94.38 112 THR A C 1
ATOM 899 O O . THR A 1 112 ? 4.190 7.113 -2.881 1.00 94.38 112 THR A O 1
ATOM 902 N N . VAL A 1 113 ? 5.904 6.546 -4.215 1.00 91.50 113 VAL A N 1
ATOM 903 C CA . VAL A 1 113 ? 5.648 7.591 -5.217 1.00 91.50 113 VAL A CA 1
ATOM 904 C C . VAL A 1 113 ? 4.255 7.439 -5.836 1.00 91.50 113 VAL A C 1
ATOM 906 O O . VAL A 1 113 ? 3.480 8.401 -5.879 1.00 91.50 113 VAL A O 1
ATOM 909 N N . GLY A 1 114 ? 3.894 6.219 -6.244 1.00 89.50 114 GLY A N 1
ATOM 910 C CA . GLY A 1 114 ? 2.564 5.914 -6.773 1.00 89.50 114 GLY A CA 1
ATOM 911 C C . GLY A 1 114 ? 1.440 6.214 -5.774 1.00 89.50 114 GLY A C 1
ATOM 912 O O . GLY A 1 114 ? 0.370 6.686 -6.168 1.00 89.50 114 GLY A O 1
ATOM 913 N N . SER A 1 115 ? 1.696 6.022 -4.477 1.00 91.56 115 SER A N 1
ATOM 914 C CA . SER A 1 115 ? 0.744 6.325 -3.401 1.00 91.56 115 SER A CA 1
ATOM 915 C C . SER A 1 115 ? 0.460 7.819 -3.283 1.00 91.56 115 SER A C 1
ATOM 917 O O . SER A 1 115 ? -0.704 8.209 -3.211 1.00 91.56 115 SER A O 1
ATOM 919 N N . VAL A 1 116 ? 1.492 8.668 -3.338 1.00 90.00 116 VAL A N 1
ATOM 920 C CA . VAL A 1 116 ? 1.322 10.132 -3.300 1.00 90.00 116 VAL A CA 1
ATOM 921 C C . VAL A 1 116 ? 0.524 10.617 -4.513 1.00 90.00 116 VAL A 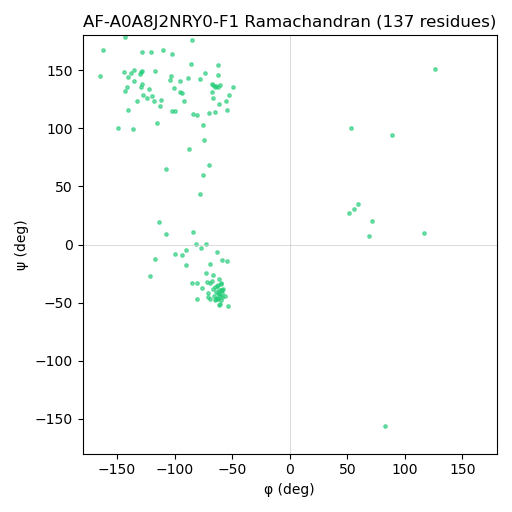C 1
ATOM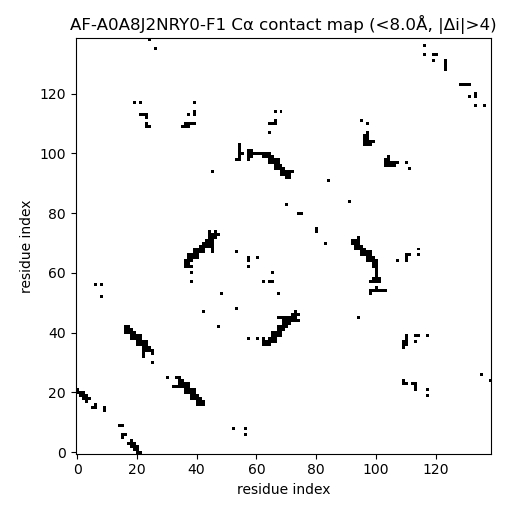 923 O O . VAL A 1 116 ? -0.446 11.358 -4.350 1.00 90.00 116 VAL A O 1
ATOM 926 N N . LYS A 1 117 ? 0.858 10.146 -5.724 1.00 85.88 117 LYS A N 1
ATOM 927 C CA . LYS A 1 117 ? 0.105 10.493 -6.943 1.00 85.88 117 LYS A CA 1
ATOM 928 C C . LYS A 1 117 ? -1.367 10.087 -6.841 1.00 85.88 117 LYS A C 1
ATOM 930 O O . LYS A 1 117 ? -2.244 10.882 -7.180 1.00 85.88 117 LYS A O 1
ATOM 935 N N . SER A 1 118 ? -1.631 8.871 -6.360 1.00 86.38 118 SER A N 1
ATOM 936 C CA . SER A 1 118 ? -2.993 8.354 -6.178 1.00 86.38 118 SER A CA 1
ATOM 937 C C . SER A 1 118 ? -3.769 9.161 -5.142 1.00 86.38 118 SER A C 1
ATOM 939 O O . SER A 1 118 ? -4.940 9.464 -5.354 1.00 86.38 118 SER A O 1
ATOM 941 N N . LEU A 1 119 ? -3.111 9.544 -4.045 1.00 85.31 119 LEU A N 1
ATOM 942 C CA . LEU A 1 119 ? -3.723 10.303 -2.961 1.00 85.31 119 LEU A CA 1
ATOM 943 C C . LEU A 1 119 ? -4.152 11.688 -3.439 1.00 85.31 119 LEU A C 1
ATOM 945 O O . LEU A 1 119 ? -5.291 12.092 -3.215 1.00 85.31 119 LEU A O 1
ATOM 949 N N . LEU A 1 120 ? -3.264 12.399 -4.136 1.00 82.31 120 LEU A N 1
ATOM 950 C CA . LEU A 1 120 ? -3.578 13.725 -4.657 1.00 82.31 120 LEU A CA 1
ATOM 951 C C . LEU A 1 120 ? -4.736 13.674 -5.658 1.00 82.31 120 LEU A C 1
ATOM 953 O O . LEU A 1 120 ? -5.661 14.479 -5.558 1.00 82.31 120 LEU A O 1
ATOM 957 N N . LYS A 1 121 ? -4.741 12.679 -6.556 1.00 76.81 121 LYS A N 1
ATOM 958 C CA . LYS A 1 121 ? -5.862 12.461 -7.475 1.00 76.81 121 LYS A CA 1
ATOM 959 C C . LYS A 1 121 ? -7.171 12.167 -6.740 1.00 76.81 121 LYS A C 1
ATOM 961 O O . LYS A 1 121 ? -8.208 12.726 -7.081 1.00 76.81 121 LYS A O 1
ATOM 966 N N . TYR A 1 122 ? -7.131 11.309 -5.725 1.00 76.50 122 TYR A N 1
ATOM 967 C CA . TYR A 1 122 ? -8.313 10.962 -4.940 1.00 76.50 122 TYR A CA 1
ATOM 968 C C . TYR A 1 122 ? -8.961 12.194 -4.287 1.00 76.50 122 TYR A C 1
ATOM 970 O O . TYR A 1 122 ? -10.187 12.298 -4.254 1.00 76.50 122 TYR A O 1
ATOM 978 N N . TYR A 1 123 ? -8.163 13.156 -3.810 1.00 74.62 123 TYR A N 1
ATOM 979 C CA . TYR A 1 123 ? -8.696 14.413 -3.277 1.00 74.62 123 TYR A CA 1
ATOM 980 C C . TYR A 1 123 ? -9.155 15.400 -4.348 1.00 74.62 123 TYR A C 1
ATOM 982 O O . TYR A 1 123 ? -10.172 16.057 -4.124 1.00 74.62 123 TYR A O 1
ATOM 990 N N . GLN A 1 124 ? -8.465 15.504 -5.489 1.00 71.50 124 GLN A N 1
ATOM 991 C CA . GLN A 1 124 ? -8.948 16.289 -6.638 1.00 71.50 124 GLN A CA 1
ATOM 992 C C . GLN A 1 124 ? -10.365 15.845 -7.023 1.00 71.50 124 GLN A C 1
ATOM 994 O O . GLN A 1 124 ? -11.295 16.651 -7.030 1.00 71.50 124 GLN A O 1
ATOM 999 N N . ASP A 1 125 ? -10.540 14.535 -7.231 1.00 70.31 125 ASP A N 1
ATOM 1000 C CA . ASP A 1 125 ? -11.814 13.939 -7.640 1.00 70.31 125 ASP A CA 1
ATOM 1001 C C . ASP A 1 125 ? -12.914 14.162 -6.575 1.00 70.31 125 ASP A C 1
ATOM 1003 O O . ASP A 1 125 ? -14.079 14.359 -6.919 1.00 70.31 125 ASP A O 1
ATOM 1007 N N . LYS A 1 126 ? -12.570 14.164 -5.276 1.00 67.69 126 LYS A N 1
ATOM 1008 C CA . LYS A 1 126 ? -13.536 14.376 -4.179 1.00 67.69 126 LYS A CA 1
ATOM 1009 C C . LYS A 1 126 ? -13.905 15.831 -3.914 1.00 67.69 126 LYS A C 1
ATOM 1011 O O . LYS A 1 126 ? -15.012 16.092 -3.452 1.00 67.69 126 LYS A O 1
ATOM 1016 N N . THR A 1 127 ? -12.980 16.759 -4.120 1.00 63.94 127 THR A N 1
ATOM 1017 C CA . THR A 1 127 ? -13.189 18.173 -3.776 1.00 63.94 127 THR A CA 1
ATOM 1018 C C . THR A 1 127 ? -13.711 18.989 -4.959 1.00 63.94 127 THR A C 1
ATOM 1020 O O . THR A 1 127 ? -14.144 20.122 -4.764 1.00 63.94 127 THR A O 1
ATOM 1023 N N . ASN A 1 128 ? -13.728 18.405 -6.166 1.00 56.75 128 ASN A N 1
ATOM 1024 C CA . ASN A 1 128 ? -14.113 19.063 -7.417 1.00 56.75 128 ASN A CA 1
ATOM 1025 C C . ASN A 1 128 ? -13.351 20.385 -7.639 1.00 56.75 128 ASN A C 1
ATOM 1027 O O . ASN A 1 128 ? -13.864 21.314 -8.265 1.00 56.75 128 ASN A O 1
ATOM 1031 N N . THR A 1 129 ? -12.141 20.487 -7.074 1.00 47.56 129 THR A N 1
ATOM 1032 C CA . THR A 1 129 ? -11.263 21.643 -7.233 1.00 47.56 129 THR A CA 1
ATOM 1033 C C . THR A 1 129 ? -10.213 21.314 -8.279 1.00 47.56 129 THR A C 1
ATOM 1035 O O . THR A 1 129 ? -9.590 20.253 -8.258 1.00 47.56 129 THR A O 1
ATOM 1038 N N . ASN A 1 130 ? -9.990 22.268 -9.178 1.00 48.25 130 ASN A N 1
ATOM 1039 C CA . ASN A 1 130 ? -8.809 22.271 -10.035 1.00 48.25 130 ASN A CA 1
ATOM 1040 C C . ASN A 1 130 ? -7.584 22.845 -9.296 1.00 48.25 130 ASN A C 1
ATOM 1042 O O . ASN A 1 130 ? -6.516 22.932 -9.885 1.00 48.25 130 ASN A O 1
ATOM 1046 N N . ASP A 1 131 ? -7.722 23.244 -8.024 1.00 42.41 131 ASP A N 1
ATOM 1047 C CA . ASP A 1 131 ? -6.668 23.925 -7.255 1.00 42.41 131 ASP A CA 1
ATOM 1048 C C . ASP A 1 131 ? -5.527 22.985 -6.856 1.00 42.41 131 ASP A C 1
ATOM 1050 O O . ASP A 1 131 ? -4.393 23.415 -6.652 1.00 42.41 131 ASP A O 1
ATOM 1054 N N . LEU A 1 132 ? -5.802 21.682 -6.766 1.00 41.03 132 LEU A N 1
ATOM 1055 C CA . LEU A 1 132 ? -4.759 20.671 -6.714 1.00 41.03 132 LEU A CA 1
ATOM 1056 C C . LEU A 1 132 ? -4.409 20.316 -8.158 1.00 41.03 132 LEU A C 1
ATOM 1058 O O . LEU A 1 132 ? -4.912 19.337 -8.685 1.00 41.03 132 LEU A O 1
ATOM 1062 N N . VAL A 1 133 ? -3.563 21.092 -8.828 1.00 37.22 133 VAL A N 1
ATOM 1063 C CA . VAL A 1 133 ? -2.974 20.662 -10.105 1.00 37.22 133 VAL A CA 1
ATOM 1064 C C . VAL A 1 133 ? -1.812 19.726 -9.777 1.00 37.22 133 VAL A C 1
ATOM 1066 O O . VAL A 1 133 ? -0.802 20.152 -9.229 1.00 37.22 133 VAL A O 1
ATOM 1069 N N . VAL A 1 134 ? -1.947 18.433 -10.085 1.00 43.25 134 VAL A N 1
ATOM 1070 C CA . VAL A 1 134 ? -0.800 17.503 -10.101 1.00 43.25 134 VAL A CA 1
ATOM 1071 C C . VAL A 1 134 ? -0.487 17.174 -11.543 1.00 43.25 134 VAL A C 1
ATOM 1073 O O . VAL A 1 134 ? -0.652 16.040 -12.006 1.00 43.25 134 VAL A O 1
ATOM 1076 N N . GLU A 1 135 ? -0.062 18.203 -12.256 1.00 35.53 135 GLU A N 1
ATOM 1077 C CA . GLU A 1 135 ? 0.730 18.030 -13.458 1.00 35.53 135 GLU A CA 1
ATOM 1078 C C . GLU A 1 135 ? 2.095 17.541 -12.990 1.00 35.53 135 GLU A C 1
ATOM 1080 O O . GLU A 1 135 ? 2.777 18.239 -12.257 1.00 35.53 135 GLU A O 1
ATOM 1085 N N . ASN A 1 136 ? 2.412 16.292 -13.338 1.00 38.62 136 ASN A N 1
ATOM 1086 C CA . ASN A 1 136 ? 3.735 15.683 -13.205 1.00 38.62 136 ASN A CA 1
ATOM 1087 C C . ASN A 1 136 ? 4.359 15.775 -11.797 1.00 38.62 136 ASN A C 1
ATOM 1089 O O . ASN A 1 136 ? 4.965 16.769 -11.417 1.00 38.62 136 ASN A O 1
ATOM 1093 N N . ILE A 1 137 ? 4.281 14.685 -11.018 1.00 37.75 137 ILE A N 1
ATOM 1094 C CA . ILE A 1 137 ? 5.223 14.539 -9.898 1.00 37.75 137 ILE A CA 1
ATOM 1095 C C . ILE A 1 137 ? 6.562 14.178 -10.537 1.00 37.75 137 ILE A C 1
ATOM 1097 O O . ILE A 1 137 ? 6.819 13.010 -10.829 1.00 37.75 137 ILE A O 1
ATOM 1101 N N . GLU A 1 138 ? 7.337 15.206 -10.858 1.00 34.78 138 GLU A N 1
ATOM 1102 C CA . GLU A 1 138 ? 8.698 15.082 -11.361 1.00 34.78 138 GLU A CA 1
ATOM 1103 C C . GLU A 1 138 ? 9.594 14.517 -10.247 1.00 34.78 138 GLU A C 1
ATOM 1105 O O . GLU A 1 138 ? 9.549 14.984 -9.105 1.00 34.78 138 GLU A O 1
ATOM 1110 N N . PHE A 1 139 ? 10.378 13.492 -10.584 1.00 43.62 139 PHE A N 1
ATOM 1111 C CA . PHE A 1 139 ? 11.539 13.027 -9.823 1.00 43.62 139 PHE A CA 1
ATOM 1112 C C . PHE A 1 139 ? 12.745 13.031 -10.751 1.00 43.62 139 PHE A C 1
ATOM 1114 O O . PHE A 1 139 ? 12.567 12.600 -11.915 1.00 43.62 139 PHE A O 1
#

Solvent-accessible surface area (backbone atoms only — not comparable to full-atom values): 8492 Å² total; per-residue (Å²): 130,72,75,75,68,84,63,85,86,54,59,97,87,55,83,79,60,58,43,43,62,30,53,18,92,58,84,63,96,87,45,79,97,42,62,45,60,17,32,32,36,42,46,69,27,52,65,79,52,56,69,69,54,53,39,54,49,20,38,70,69,70,39,73,33,24,25,43,36,15,50,33,62,61,77,62,87,87,64,75,75,66,72,89,64,83,90,53,91,84,66,92,61,66,37,75,48,32,23,24,52,86,49,78,47,98,75,54,72,51,33,50,53,30,41,55,57,50,51,54,48,55,49,27,73,72,65,76,42,78,82,67,72,79,76,71,90,82,129

Mean predicted aligned error: 10.02 Å

InterPro domains:
  IPR003719 Phenazine biosynthesis PhzF-like [PF02567] (22-125)
  IPR003719 Phenazine biosynthesis PhzF-like [PTHR13774] (18-129)

Radius of gyration: 15.31 Å; Cα contacts (8 Å, |Δi|>4): 219; chains: 1; bounding box: 33×37×47 Å

Organism: NCBI:txid39272

Nearest PDB structures (foldseek):
  1ym5-assembly1_A-2  TM=8.482E-01  e=4.818E-07  Saccharomyces cerevisiae
  3edn-assembly1_B  TM=8.517E-01  e=1.097E-06  Bacillus anthracis
  1qya-assembly1_A  TM=8.700E-01  e=1.217E-05  Escherichia coli
  1u0k-assembly1_B  TM=8.110E-01  e=9.024E-04  Pseudomonas aeruginosa PAO1
  8a8k-assembly2_B  TM=6.320E-01  e=2.177E+00  Methanothermococcus thermolithotrophicus DSM 2095